Protein AF-A0A367LSU1-F1 (afdb_monomer_lite)

Structure (mmCIF, N/CA/C/O backbone):
data_AF-A0A367LSU1-F1
#
_entry.id   AF-A0A367LSU1-F1
#
loop_
_atom_site.group_PDB
_atom_site.id
_atom_site.type_symbol
_atom_site.label_atom_id
_atom_site.label_alt_id
_atom_site.label_comp_id
_atom_site.label_asym_id
_atom_site.label_entity_id
_atom_site.label_seq_id
_atom_site.pdbx_PDB_ins_code
_atom_site.Cartn_x
_atom_site.Cartn_y
_atom_site.Cartn_z
_atom_site.occupancy
_atom_site.B_iso_or_equiv
_atom_site.auth_seq_id
_atom_site.auth_comp_id
_atom_site.auth_asym_id
_atom_site.auth_atom_id
_atom_site.pdbx_PDB_model_num
ATOM 1 N N . GLU A 1 1 ? 5.835 0.555 11.263 1.00 91.94 1 GLU A N 1
ATOM 2 C CA . GLU A 1 1 ? 4.376 0.782 11.314 1.00 91.94 1 GLU A CA 1
ATOM 3 C C . GLU A 1 1 ? 3.551 -0.504 11.322 1.00 91.94 1 GLU A C 1
ATOM 5 O O . GLU A 1 1 ? 2.770 -0.680 12.247 1.00 91.94 1 GLU A O 1
ATOM 10 N N . ALA A 1 2 ? 3.769 -1.451 10.399 1.00 95.25 2 ALA A N 1
ATOM 11 C CA . ALA A 1 2 ? 3.009 -2.710 10.358 1.00 95.25 2 ALA A CA 1
AT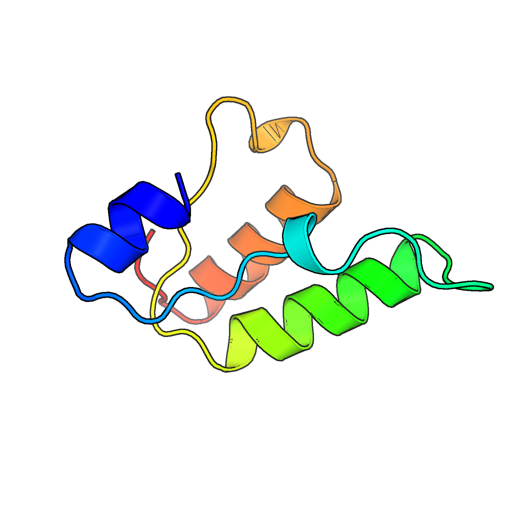OM 12 C C . ALA A 1 2 ? 2.965 -3.474 11.701 1.00 95.25 2 ALA A C 1
ATOM 14 O O . ALA A 1 2 ? 1.890 -3.832 12.171 1.00 95.25 2 ALA A O 1
ATOM 15 N N . ALA A 1 3 ? 4.109 -3.643 12.380 1.00 96.06 3 ALA A N 1
ATOM 16 C CA . ALA A 1 3 ? 4.161 -4.283 13.701 1.00 96.06 3 ALA A CA 1
ATOM 17 C C . ALA A 1 3 ? 3.326 -3.546 14.768 1.00 96.06 3 ALA A C 1
ATOM 19 O O . ALA A 1 3 ? 2.648 -4.180 15.573 1.00 96.06 3 ALA A O 1
ATOM 20 N N . ARG A 1 4 ? 3.328 -2.206 14.741 1.00 97.00 4 ARG A N 1
ATOM 21 C CA . ARG A 1 4 ? 2.542 -1.370 15.658 1.00 97.00 4 ARG A CA 1
ATOM 22 C C . ARG A 1 4 ? 1.045 -1.565 15.413 1.00 97.00 4 ARG A C 1
ATOM 24 O O . ARG A 1 4 ? 0.305 -1.796 16.361 1.00 97.00 4 ARG A O 1
ATOM 31 N N . LEU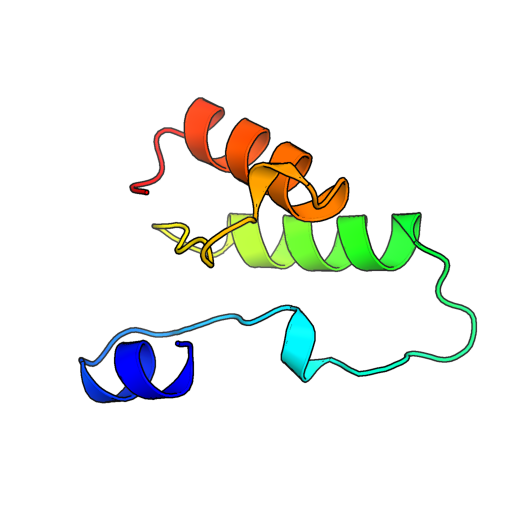 A 1 5 ? 0.604 -1.547 14.155 1.00 97.31 5 LEU A N 1
ATOM 32 C CA . LEU A 1 5 ? -0.798 -1.788 13.793 1.00 97.31 5 LEU A CA 1
ATOM 33 C C . LEU A 1 5 ? -1.249 -3.207 14.169 1.00 97.31 5 LEU A C 1
ATOM 35 O O . LEU A 1 5 ? -2.310 -3.372 14.767 1.00 97.31 5 LEU A O 1
ATOM 39 N N . ARG A 1 6 ? -0.410 -4.222 13.936 1.00 97.94 6 ARG A N 1
ATOM 40 C CA . ARG A 1 6 ? -0.688 -5.593 14.396 1.00 97.94 6 ARG A CA 1
ATOM 41 C C . ARG A 1 6 ? -0.809 -5.674 15.920 1.00 97.94 6 ARG A C 1
ATOM 43 O O . ARG A 1 6 ? -1.731 -6.312 16.414 1.00 97.94 6 ARG A O 1
ATOM 50 N N . SER A 1 7 ? 0.045 -4.973 16.675 1.00 98.00 7 SER A N 1
ATOM 51 C CA . SER A 1 7 ? -0.063 -4.923 18.147 1.00 98.00 7 SER A CA 1
ATOM 52 C C . SER A 1 7 ? -1.338 -4.240 18.659 1.00 98.00 7 SER A C 1
ATOM 54 O O . SER A 1 7 ? -1.742 -4.480 19.791 1.00 98.00 7 SER A O 1
ATOM 56 N N . LEU A 1 8 ? -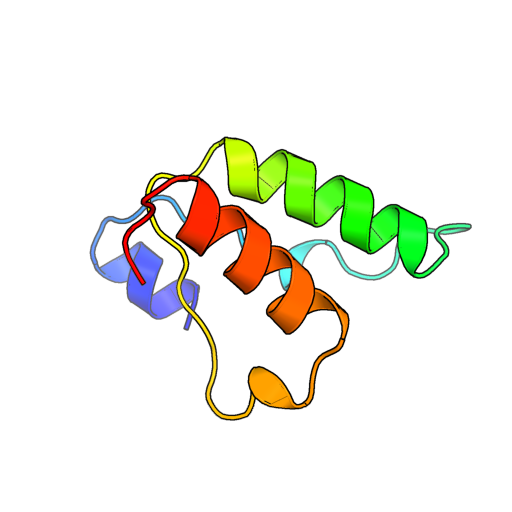1.993 -3.427 17.823 1.00 97.56 8 LEU A N 1
ATOM 57 C CA . LEU A 1 8 ? -3.293 -2.814 18.111 1.00 97.56 8 LEU A CA 1
ATOM 58 C C . LEU A 1 8 ? -4.483 -3.706 17.710 1.00 97.56 8 LEU A C 1
ATOM 60 O O . LEU A 1 8 ? -5.627 -3.292 17.873 1.00 97.56 8 LEU A O 1
ATOM 64 N N . GLY A 1 9 ? -4.232 -4.916 17.198 1.00 97.75 9 GLY A N 1
ATOM 65 C CA . GLY A 1 9 ? -5.264 -5.890 16.831 1.00 97.75 9 GLY A CA 1
ATOM 66 C C . GLY A 1 9 ? -5.739 -5.817 15.377 1.00 97.75 9 GLY A C 1
ATOM 67 O O . GLY A 1 9 ? -6.675 -6.527 15.014 1.00 97.75 9 GLY A O 1
ATOM 68 N N . TYR A 1 10 ? -5.109 -4.997 14.530 1.00 97.56 10 TYR A N 1
ATOM 69 C CA . TYR A 1 10 ? -5.433 -4.959 13.104 1.00 97.56 10 TYR A CA 1
ATOM 70 C C . TYR A 1 10 ? -4.816 -6.146 12.356 1.00 97.56 10 TYR A C 1
ATOM 72 O O . TYR A 1 10 ? -3.666 -6.525 12.596 1.00 97.56 10 TYR A O 1
ATOM 80 N N . GLN A 1 11 ? -5.554 -6.685 11.385 1.00 97.25 11 GLN A N 1
ATOM 81 C CA . GLN A 1 11 ? -4.966 -7.497 10.320 1.00 97.25 11 GLN A CA 1
ATOM 82 C C . GLN A 1 11 ? -4.273 -6.554 9.334 1.00 97.25 11 GLN A C 1
ATOM 84 O O . GLN A 1 11 ? -4.859 -5.556 8.920 1.00 97.25 11 GLN A O 1
ATOM 89 N N . VAL A 1 12 ? -3.006 -6.824 9.016 1.00 96.81 12 VAL A N 1
ATOM 90 C CA . VAL A 1 12 ? -2.161 -5.894 8.254 1.00 96.81 12 VAL A CA 1
ATOM 91 C C . VAL A 1 12 ? -1.493 -6.618 7.097 1.00 96.81 12 VAL A C 1
ATOM 93 O O . VAL A 1 12 ? -0.628 -7.470 7.322 1.00 96.81 12 VAL A O 1
ATOM 96 N N . GLU A 1 13 ? -1.842 -6.190 5.889 1.00 96.69 13 GLU A N 1
ATOM 97 C CA . GLU A 1 13 ? -1.086 -6.426 4.661 1.00 96.69 13 GLU A CA 1
ATOM 98 C C . GLU A 1 13 ? -0.015 -5.335 4.517 1.00 96.69 13 GLU A C 1
ATOM 100 O O . GLU A 1 13 ? -0.318 -4.145 4.611 1.00 96.69 13 GLU A O 1
ATOM 105 N N . ASN A 1 14 ? 1.246 -5.723 4.318 1.00 95.31 14 ASN A N 1
ATOM 106 C CA . ASN A 1 14 ? 2.365 -4.792 4.164 1.00 95.31 14 ASN A CA 1
ATOM 107 C C . ASN A 1 14 ? 3.185 -5.159 2.914 1.00 95.31 14 ASN A C 1
ATOM 109 O O . ASN A 1 14 ? 3.925 -6.143 2.964 1.00 95.31 14 ASN A O 1
ATOM 113 N N . PRO A 1 15 ? 3.106 -4.370 1.823 1.00 90.69 15 PRO A N 1
ATOM 114 C CA . PRO A 1 15 ? 3.863 -4.595 0.588 1.00 90.69 15 PRO A CA 1
ATOM 115 C C . PRO A 1 15 ? 5.360 -4.861 0.784 1.00 90.69 15 PRO A C 1
ATOM 117 O O . PRO A 1 15 ? 5.943 -5.688 0.085 1.00 90.69 15 PRO A O 1
ATOM 120 N N . ALA A 1 16 ? 5.981 -4.221 1.781 1.00 89.25 16 ALA A N 1
ATOM 121 C CA . ALA A 1 16 ? 7.413 -4.351 2.051 1.00 89.25 16 ALA A CA 1
ATOM 122 C C . ALA A 1 16 ? 7.836 -5.743 2.564 1.00 89.25 16 ALA A C 1
ATOM 124 O O . ALA A 1 16 ? 9.028 -6.033 2.617 1.00 89.25 16 ALA A O 1
ATOM 125 N N . GLU A 1 17 ? 6.892 -6.603 2.956 1.00 91.12 17 GLU A N 1
ATOM 126 C CA . GLU A 1 17 ? 7.184 -7.950 3.468 1.00 91.12 17 GLU A CA 1
ATOM 127 C C . GLU A 1 17 ? 7.349 -9.002 2.363 1.00 91.12 17 GLU A C 1
ATOM 129 O O . GLU A 1 17 ? 7.853 -10.087 2.644 1.00 91.12 17 GLU A O 1
ATOM 134 N N . HIS A 1 18 ? 6.980 -8.702 1.112 1.00 84.00 18 HIS A N 1
ATOM 135 C CA . HIS A 1 18 ? 7.116 -9.653 -0.002 1.00 84.00 18 HIS A CA 1
ATOM 136 C C . HIS A 1 18 ? 8.561 -9.861 -0.459 1.00 84.00 18 HIS A C 1
ATOM 138 O O . HIS A 1 18 ? 8.865 -10.893 -1.054 1.00 84.00 18 HIS A O 1
ATOM 144 N N . GLY A 1 19 ? 9.445 -8.901 -0.169 1.00 88.56 19 GLY A N 1
ATOM 145 C CA . GLY A 1 19 ? 10.812 -8.904 -0.676 1.00 88.56 19 GLY A CA 1
ATOM 146 C C . GLY A 1 19 ? 10.874 -8.827 -2.203 1.00 88.56 19 GLY A C 1
ATOM 147 O O . GLY A 1 19 ? 9.915 -8.431 -2.866 1.00 88.56 19 GLY A O 1
ATOM 148 N N . GLU A 1 20 ? 12.027 -9.196 -2.754 1.00 92.75 20 GLU A N 1
ATOM 149 C CA . GLU A 1 20 ? 12.228 -9.252 -4.199 1.00 92.75 20 GLU A CA 1
ATOM 150 C C . GLU A 1 20 ? 11.814 -10.620 -4.755 1.00 92.75 20 GLU A C 1
ATOM 152 O O . GLU A 1 20 ? 12.309 -11.667 -4.333 1.00 92.75 20 GLU A O 1
ATOM 157 N N . ILE A 1 21 ? 10.913 -10.602 -5.734 1.00 94.00 21 ILE A N 1
ATOM 158 C CA . ILE A 1 21 ? 10.428 -11.768 -6.465 1.00 94.00 21 ILE A CA 1
ATOM 159 C C . ILE A 1 21 ? 11.160 -11.837 -7.817 1.00 94.00 21 ILE A C 1
ATOM 161 O O . ILE A 1 21 ? 11.103 -10.876 -8.591 1.00 94.00 21 ILE A O 1
ATOM 165 N N . PRO A 1 22 ? 11.843 -12.954 -8.143 1.00 96.50 22 PRO A N 1
ATOM 166 C CA . PRO A 1 22 ? 12.554 -13.097 -9.410 1.00 96.50 22 PRO A CA 1
ATOM 167 C C . PRO A 1 22 ? 11.653 -12.870 -10.628 1.00 96.50 22 PRO A C 1
ATOM 169 O O . PRO A 1 22 ? 10.615 -13.514 -10.776 1.00 96.50 22 PRO A O 1
ATOM 172 N N . GLY A 1 23 ? 12.081 -11.971 -11.517 1.00 96.75 23 GLY A N 1
ATOM 173 C CA . GLY A 1 23 ? 11.376 -11.652 -12.760 1.00 96.75 23 GLY A CA 1
ATOM 174 C C . GLY A 1 23 ? 10.188 -10.699 -12.611 1.00 96.75 23 GLY A C 1
ATOM 175 O O . GLY A 1 23 ? 9.531 -10.433 -13.613 1.00 96.75 23 GLY A O 1
ATOM 176 N N . PHE A 1 24 ? 9.904 -10.185 -11.409 1.00 97.31 24 PHE A N 1
ATOM 177 C CA . PHE A 1 24 ? 8.903 -9.132 -11.244 1.00 97.31 24 PHE A CA 1
ATOM 178 C C . PHE A 1 24 ? 9.451 -7.780 -11.685 1.00 97.31 24 PHE A C 1
ATOM 180 O O . PHE A 1 24 ? 10.490 -7.324 -11.204 1.00 97.31 24 PHE A O 1
ATOM 187 N N . GLU A 1 25 ? 8.677 -7.098 -12.520 1.00 97.06 25 GLU A N 1
ATOM 188 C CA . GLU A 1 25 ? 8.868 -5.687 -12.819 1.00 97.06 25 GLU A CA 1
ATOM 189 C C . GLU A 1 25 ? 8.026 -4.823 -11.870 1.00 97.06 25 GLU A C 1
ATOM 191 O O . GLU A 1 25 ? 7.112 -5.292 -11.188 1.00 97.06 25 GLU A O 1
ATOM 196 N N . TRP A 1 26 ? 8.273 -3.510 -11.854 1.00 95.38 26 TRP A N 1
ATOM 197 C CA . TRP A 1 26 ? 7.528 -2.568 -11.000 1.00 95.38 26 TRP A CA 1
ATOM 198 C C . TRP A 1 26 ? 5.998 -2.695 -11.134 1.00 95.38 26 TRP A C 1
ATOM 200 O O . TRP A 1 26 ? 5.265 -2.579 -10.152 1.00 95.38 26 TRP A O 1
ATOM 210 N N . ALA A 1 27 ? 5.506 -2.942 -12.352 1.00 97.00 27 ALA A N 1
ATOM 211 C CA . ALA A 1 27 ? 4.078 -3.107 -12.605 1.00 97.00 27 ALA A CA 1
ATOM 212 C C . ALA A 1 27 ? 3.505 -4.388 -11.975 1.00 97.00 27 ALA A C 1
ATOM 214 O O . ALA A 1 27 ? 2.319 -4.417 -11.651 1.00 97.00 27 ALA A O 1
ATOM 215 N N . ASP A 1 28 ? 4.318 -5.427 -11.796 1.00 97.38 28 ASP A N 1
ATOM 216 C CA . ASP A 1 28 ? 3.889 -6.687 -11.188 1.00 97.38 28 ASP A CA 1
ATOM 217 C C . ASP A 1 28 ? 3.749 -6.542 -9.675 1.00 97.38 28 ASP A C 1
ATOM 219 O O . ASP A 1 28 ? 2.736 -6.972 -9.121 1.00 97.38 28 ASP A O 1
ATOM 223 N N . TYR A 1 29 ? 4.669 -5.812 -9.034 1.00 96.56 29 TYR A N 1
ATOM 224 C CA . TYR A 1 29 ? 4.503 -5.398 -7.637 1.00 96.56 29 TYR A CA 1
ATOM 225 C C . TYR A 1 29 ? 3.248 -4.550 -7.450 1.00 96.56 29 TYR A C 1
ATOM 227 O O . TYR A 1 29 ? 2.409 -4.889 -6.624 1.00 96.56 29 TYR A O 1
ATOM 235 N N . LEU A 1 30 ? 3.036 -3.528 -8.290 1.00 96.69 30 LEU A N 1
ATOM 236 C CA . LEU A 1 30 ? 1.829 -2.703 -8.191 1.00 96.69 30 LEU A CA 1
ATOM 237 C C . LEU A 1 30 ? 0.543 -3.535 -8.336 1.00 96.69 30 LEU A C 1
ATOM 239 O O . LEU A 1 30 ? -0.434 -3.284 -7.634 1.00 96.69 30 LEU A O 1
ATOM 243 N N . ARG A 1 31 ? 0.509 -4.521 -9.243 1.00 97.12 31 ARG A N 1
ATOM 244 C CA . ARG A 1 31 ? -0.652 -5.417 -9.377 1.00 97.12 31 ARG A CA 1
ATOM 245 C C . ARG A 1 31 ? -0.883 -6.232 -8.109 1.00 97.12 31 ARG A C 1
ATOM 247 O O . ARG A 1 31 ? -2.030 -6.334 -7.679 1.00 97.12 31 ARG A O 1
ATOM 254 N N . LEU A 1 32 ? 0.177 -6.795 -7.532 1.00 96.38 32 LEU A N 1
ATOM 255 C CA . LEU A 1 32 ? 0.101 -7.563 -6.290 1.00 96.38 32 LEU A CA 1
ATOM 256 C C . LEU A 1 32 ? -0.392 -6.691 -5.127 1.00 96.38 32 LEU A C 1
ATOM 258 O O . LEU A 1 32 ? -1.288 -7.096 -4.384 1.00 96.38 32 LEU A O 1
ATOM 262 N N . ASP A 1 33 ? 0.145 -5.480 -5.008 1.00 96.12 33 ASP A N 1
ATOM 263 C CA . ASP A 1 33 ? -0.200 -4.554 -3.935 1.00 96.12 33 ASP A CA 1
ATOM 264 C C . ASP A 1 33 ? -1.644 -4.060 -4.062 1.00 96.12 33 ASP A C 1
ATOM 266 O O . ASP A 1 33 ? -2.379 -4.043 -3.075 1.00 96.12 33 ASP A O 1
ATOM 270 N N . LEU A 1 34 ? -2.112 -3.770 -5.282 1.00 97.31 34 LEU A N 1
ATOM 271 C CA . LEU A 1 34 ? -3.518 -3.446 -5.525 1.00 97.31 34 LEU A CA 1
ATOM 272 C C . LEU A 1 34 ? -4.441 -4.625 -5.201 1.00 97.31 34 LEU A C 1
ATOM 274 O O . LEU A 1 34 ? -5.476 -4.420 -4.574 1.00 97.31 34 LEU A O 1
ATOM 278 N N . GLN A 1 35 ? -4.083 -5.859 -5.571 1.00 96.94 35 GLN A N 1
ATOM 279 C CA . GLN A 1 35 ? -4.881 -7.037 -5.206 1.00 96.94 35 GLN A CA 1
ATOM 280 C C . GLN A 1 35 ? -5.025 -7.175 -3.688 1.00 96.94 35 GLN A C 1
ATOM 282 O O . GLN A 1 35 ? -6.123 -7.440 -3.203 1.00 96.94 35 GLN A O 1
ATOM 287 N N . LYS A 1 36 ? -3.946 -6.938 -2.936 1.00 96.19 36 LYS A N 1
ATOM 288 C CA . LYS A 1 36 ? -3.973 -6.942 -1.467 1.00 96.19 36 LYS A CA 1
ATOM 289 C C . LYS A 1 36 ? -4.784 -5.787 -0.905 1.00 96.19 36 LYS A C 1
ATOM 291 O O . LYS A 1 36 ? -5.637 -6.015 -0.052 1.00 96.19 36 LYS A O 1
ATOM 296 N N . LEU A 1 37 ? -4.587 -4.575 -1.421 1.00 97.44 37 LEU A N 1
ATOM 297 C CA . LEU A 1 37 ? -5.335 -3.387 -1.015 1.00 97.44 37 LEU A CA 1
ATOM 298 C C . LEU A 1 37 ? -6.850 -3.606 -1.116 1.00 97.44 37 LEU A C 1
ATOM 300 O O . LEU A 1 37 ? -7.580 -3.214 -0.210 1.00 97.44 37 LEU A O 1
ATOM 304 N N . LEU A 1 38 ? -7.316 -4.284 -2.169 1.00 96.94 38 LEU A N 1
ATOM 305 C CA . LEU A 1 38 ? -8.737 -4.590 -2.372 1.00 96.94 38 LEU A CA 1
ATOM 306 C C . LEU A 1 38 ? -9.327 -5.554 -1.326 1.00 96.94 38 LEU A C 1
ATOM 308 O O . LEU A 1 38 ? -10.547 -5.664 -1.227 1.00 96.94 38 LEU A O 1
ATOM 312 N N . THR A 1 39 ? -8.495 -6.233 -0.534 1.00 96.56 39 THR A N 1
ATOM 313 C CA . THR A 1 39 ? -8.944 -7.056 0.603 1.00 96.56 39 THR A CA 1
ATOM 314 C C . THR A 1 39 ? -9.034 -6.271 1.917 1.00 96.56 39 THR A C 1
ATOM 316 O O . THR A 1 39 ? -9.609 -6.757 2.894 1.00 96.56 39 THR A O 1
ATOM 319 N N . CYS A 1 40 ? -8.506 -5.044 1.952 1.00 97.56 40 CYS A N 1
ATOM 320 C CA . CYS A 1 40 ? -8.426 -4.207 3.144 1.00 97.56 40 CYS A CA 1
ATOM 321 C C . CYS A 1 40 ? -9.642 -3.277 3.287 1.00 97.56 40 CYS A C 1
ATOM 323 O O . CYS A 1 40 ? -10.339 -2.957 2.328 1.00 97.56 40 CYS A O 1
ATOM 325 N N . GLN A 1 41 ? -9.879 -2.789 4.509 1.00 97.06 41 GLN A N 1
ATOM 326 C CA . GLN A 1 41 ? -10.921 -1.786 4.800 1.00 97.06 41 GLN A CA 1
ATOM 327 C C . GLN A 1 41 ? -10.349 -0.369 4.973 1.00 97.06 41 GLN A C 1
ATOM 329 O O . GLN A 1 41 ? -11.081 0.622 4.919 1.00 97.06 41 GLN A O 1
ATOM 334 N N . ALA A 1 42 ? -9.044 -0.272 5.215 1.00 97.19 42 ALA A N 1
ATOM 335 C CA . ALA A 1 42 ? -8.323 0.968 5.440 1.00 97.19 42 ALA A CA 1
ATOM 336 C C . ALA A 1 42 ? -6.919 0.875 4.835 1.00 97.19 42 ALA A C 1
ATOM 338 O O . ALA A 1 42 ? -6.388 -0.225 4.662 1.00 97.19 42 ALA A O 1
ATOM 339 N N . ILE A 1 43 ? -6.327 2.026 4.538 1.00 97.44 43 ILE A N 1
ATOM 340 C CA . ILE A 1 43 ? -4.939 2.166 4.105 1.00 97.44 43 ILE A CA 1
ATOM 341 C C . ILE A 1 43 ? -4.178 2.969 5.162 1.00 97.44 43 ILE A C 1
ATOM 343 O O . ILE A 1 43 ? -4.681 3.965 5.662 1.00 97.44 43 ILE A O 1
ATOM 347 N N . ALA A 1 44 ? -2.970 2.539 5.516 1.00 97.25 44 ALA A N 1
ATOM 348 C CA . ALA A 1 44 ? -2.084 3.290 6.401 1.00 97.25 44 ALA A CA 1
ATOM 349 C C . ALA A 1 44 ? -0.825 3.676 5.624 1.00 97.25 44 ALA A C 1
ATOM 351 O O . ALA A 1 44 ? -0.137 2.812 5.082 1.00 97.25 44 ALA A O 1
ATOM 352 N N . LEU A 1 45 ? -0.525 4.972 5.567 1.00 96.56 45 LEU A N 1
ATOM 353 C CA . LEU A 1 45 ? 0.557 5.516 4.749 1.00 96.56 45 LEU A CA 1
ATOM 354 C C . LEU A 1 45 ? 1.719 5.996 5.621 1.00 96.56 45 LEU A C 1
ATOM 356 O O . LEU A 1 45 ? 1.522 6.631 6.657 1.00 96.56 45 LEU A O 1
ATOM 360 N N . LEU A 1 46 ? 2.948 5.704 5.195 1.00 96.12 46 LEU A N 1
ATOM 361 C CA . LEU A 1 46 ? 4.154 6.165 5.884 1.00 96.12 46 LEU A CA 1
ATOM 362 C C . LEU A 1 46 ? 4.436 7.649 5.585 1.00 96.12 46 LEU A C 1
ATOM 364 O O . LEU A 1 46 ? 4.061 8.145 4.518 1.00 96.12 46 LEU A O 1
ATOM 368 N N . PRO A 1 47 ? 5.136 8.375 6.478 1.00 96.75 47 PRO A N 1
ATOM 369 C CA . PRO A 1 47 ? 5.622 9.719 6.172 1.00 96.75 47 PRO A CA 1
ATOM 370 C C . PRO A 1 47 ? 6.401 9.744 4.847 1.00 96.75 47 PRO A C 1
ATOM 372 O O . PRO A 1 47 ? 7.242 8.882 4.609 1.00 96.75 47 PRO A O 1
ATOM 375 N N . GLY A 1 48 ? 6.103 10.717 3.980 1.00 96.81 48 GLY A N 1
ATOM 376 C CA . GLY A 1 48 ? 6.730 10.828 2.655 1.00 96.81 48 GLY A CA 1
ATOM 377 C C . GLY A 1 48 ? 6.133 9.925 1.565 1.00 96.81 48 GLY A C 1
ATOM 378 O O . GLY A 1 48 ? 6.657 9.894 0.456 1.00 96.81 48 GLY A O 1
ATOM 379 N N . TRP A 1 49 ? 5.018 9.221 1.815 1.00 96.94 49 TRP A N 1
ATOM 380 C CA . TRP A 1 49 ? 4.378 8.348 0.811 1.00 96.94 49 TRP A CA 1
ATOM 381 C C . TRP A 1 49 ? 4.080 9.045 -0.526 1.00 96.94 49 TRP A C 1
ATOM 383 O O . TRP A 1 49 ? 4.071 8.396 -1.569 1.00 96.94 49 TRP A O 1
ATOM 393 N N . MET A 1 50 ? 3.869 10.364 -0.508 1.00 97.12 50 MET A N 1
ATOM 394 C CA . MET A 1 50 ? 3.604 11.173 -1.697 1.00 97.12 50 MET A CA 1
ATOM 395 C C . MET A 1 50 ? 4.745 11.118 -2.717 1.00 97.12 50 MET A C 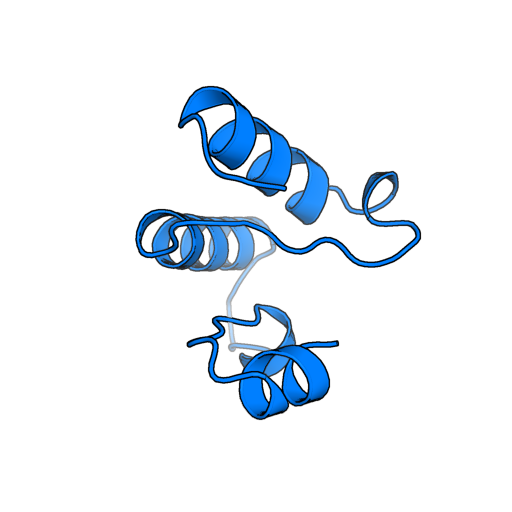1
ATOM 397 O O . MET A 1 50 ? 4.483 11.303 -3.902 1.00 97.12 50 MET A O 1
ATOM 401 N N . ASP A 1 51 ? 5.972 10.792 -2.311 1.00 97.44 51 ASP A N 1
ATOM 402 C CA . ASP A 1 51 ? 7.107 10.647 -3.228 1.00 97.44 51 ASP A CA 1
ATOM 403 C C . ASP A 1 51 ? 7.112 9.275 -3.930 1.00 97.44 51 ASP A C 1
ATOM 405 O O . ASP A 1 51 ? 7.612 9.136 -5.051 1.00 97.44 51 ASP A O 1
ATOM 409 N N . SER A 1 52 ? 6.448 8.268 -3.353 1.00 96.25 52 SER A N 1
ATOM 410 C CA . SER A 1 52 ? 6.338 6.927 -3.933 1.00 96.25 52 SER A CA 1
ATOM 411 C C . SER A 1 52 ? 5.274 6.859 -5.029 1.00 96.25 52 SER A C 1
ATOM 413 O O . SER A 1 52 ? 4.082 7.074 -4.806 1.00 96.25 52 SER A O 1
ATOM 415 N N . LYS A 1 53 ? 5.697 6.479 -6.241 1.00 96.25 53 LYS A N 1
ATOM 416 C CA . LYS A 1 53 ? 4.787 6.259 -7.376 1.00 96.25 53 LYS A CA 1
ATOM 417 C C . LYS A 1 53 ? 3.723 5.195 -7.076 1.00 96.25 53 LYS A C 1
ATOM 419 O O . LYS A 1 53 ? 2.581 5.380 -7.484 1.00 96.25 53 LYS A O 1
ATOM 424 N N . GLY A 1 54 ? 4.091 4.112 -6.388 1.00 96.31 54 GLY A N 1
ATOM 425 C CA . GLY A 1 54 ? 3.166 3.033 -6.017 1.00 96.31 54 GLY A CA 1
ATOM 426 C C . GLY A 1 54 ? 2.142 3.497 -4.984 1.00 96.31 54 GLY A C 1
ATOM 427 O O . GLY A 1 54 ? 0.943 3.450 -5.250 1.00 96.31 54 GLY A O 1
ATOM 428 N N . ALA A 1 55 ? 2.614 4.089 -3.881 1.00 96.88 55 ALA A N 1
ATOM 429 C CA . ALA A 1 55 ? 1.744 4.532 -2.790 1.00 96.88 55 ALA A CA 1
ATOM 430 C C . ALA A 1 55 ? 0.718 5.586 -3.239 1.00 96.88 55 ALA A C 1
ATOM 432 O O . ALA A 1 55 ? -0.420 5.586 -2.776 1.00 96.88 55 ALA A O 1
ATOM 433 N N . ARG A 1 56 ? 1.075 6.464 -4.192 1.00 97.94 56 ARG A N 1
ATOM 434 C CA . ARG A 1 56 ? 0.110 7.406 -4.789 1.00 97.94 56 ARG A CA 1
ATOM 435 C C . ARG A 1 56 ? -1.025 6.722 -5.545 1.00 97.94 56 ARG A C 1
ATOM 43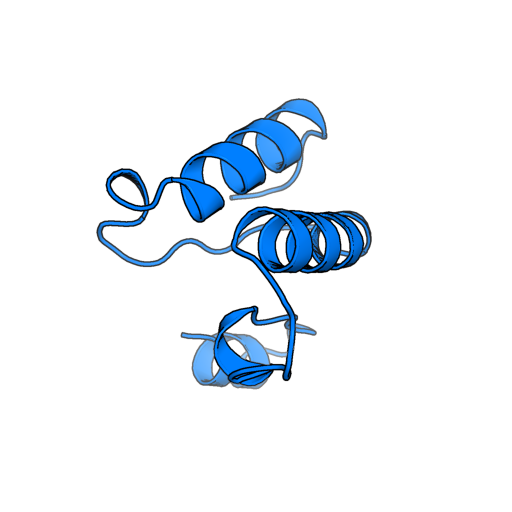7 O O . ARG A 1 56 ? -2.164 7.189 -5.482 1.00 97.94 56 ARG A O 1
ATOM 444 N N . LEU A 1 57 ? -0.731 5.644 -6.266 1.00 98.19 57 LEU A N 1
ATOM 445 C CA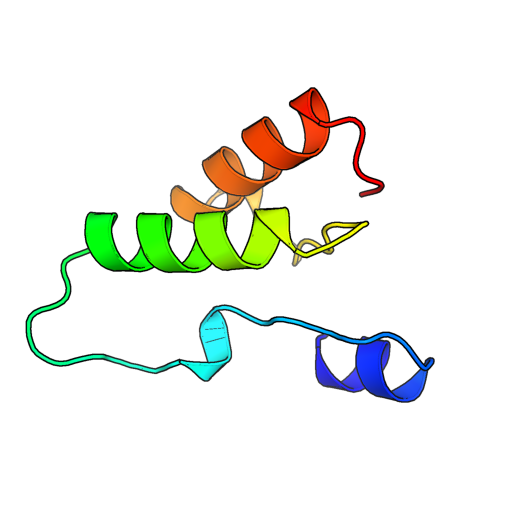 . LEU A 1 57 ? -1.739 4.893 -7.014 1.00 98.19 57 LEU A CA 1
ATOM 446 C C . LEU A 1 57 ? -2.644 4.106 -6.065 1.00 98.19 57 LEU A C 1
ATOM 448 O O . LEU A 1 57 ? -3.863 4.171 -6.202 1.00 98.19 57 LEU A O 1
ATOM 452 N N . GLU A 1 58 ? -2.062 3.457 -5.059 1.00 98.00 58 GLU A N 1
ATOM 453 C CA . GLU A 1 58 ? -2.802 2.771 -3.996 1.00 98.00 58 GLU A CA 1
ATOM 454 C C . GLU A 1 58 ? -3.730 3.728 -3.246 1.00 98.00 58 GLU A C 1
ATOM 456 O O . GLU A 1 58 ? -4.922 3.459 -3.127 1.00 98.00 58 GLU A O 1
ATOM 461 N N . PHE A 1 59 ? -3.227 4.890 -2.815 1.00 98.12 59 PHE A N 1
ATOM 462 C CA . PHE A 1 59 ? -4.041 5.907 -2.150 1.00 98.12 59 PHE A CA 1
ATOM 463 C C . PHE A 1 59 ? -5.186 6.409 -3.035 1.00 98.12 59 PHE A C 1
ATOM 465 O O . PHE A 1 59 ? -6.307 6.590 -2.556 1.00 98.12 59 PHE A O 1
ATOM 472 N N . THR A 1 60 ? -4.928 6.606 -4.332 1.00 98.19 60 THR A N 1
ATOM 473 C CA . THR A 1 60 ? -5.967 7.011 -5.288 1.00 98.19 60 THR A CA 1
ATOM 474 C C . THR A 1 60 ? -7.072 5.960 -5.356 1.00 98.19 60 THR A C 1
ATOM 476 O O . THR A 1 60 ? -8.249 6.306 -5.249 1.00 98.19 60 THR A O 1
ATOM 479 N N . VAL A 1 61 ? -6.719 4.678 -5.487 1.00 98.25 61 VAL A N 1
ATOM 480 C CA . VAL A 1 61 ? -7.693 3.577 -5.500 1.00 98.25 61 VAL A CA 1
ATOM 481 C C . VAL A 1 61 ? -8.452 3.512 -4.175 1.00 98.25 61 VAL A C 1
ATOM 483 O O . VAL A 1 61 ? -9.681 3.542 -4.185 1.00 98.25 61 VAL A O 1
ATOM 486 N N . ALA A 1 62 ? -7.746 3.519 -3.042 1.00 98.12 62 ALA A N 1
ATOM 487 C CA . ALA A 1 62 ? -8.343 3.458 -1.710 1.00 98.12 62 ALA A CA 1
ATOM 488 C C . ALA A 1 62 ? -9.350 4.595 -1.467 1.00 98.12 62 ALA A C 1
ATOM 490 O O . ALA A 1 62 ? -10.461 4.358 -0.991 1.00 98.12 62 ALA A O 1
ATOM 491 N N . THR A 1 63 ? -8.997 5.818 -1.867 1.00 98.00 63 THR A N 1
ATOM 492 C CA . THR A 1 63 ? -9.865 6.998 -1.745 1.00 98.00 63 THR A CA 1
ATOM 493 C C . THR A 1 63 ? -11.135 6.850 -2.581 1.00 98.00 63 THR A C 1
ATOM 495 O O . THR A 1 63 ? -12.231 7.103 -2.085 1.00 98.00 63 THR A O 1
ATOM 498 N N . ASN A 1 64 ? -11.016 6.396 -3.833 1.00 98.06 64 ASN A N 1
ATOM 499 C CA . ASN A 1 64 ? -12.176 6.192 -4.710 1.00 98.06 64 ASN A CA 1
ATOM 500 C C . ASN A 1 64 ? -13.095 5.058 -4.228 1.00 98.06 64 ASN A C 1
ATOM 502 O O . ASN A 1 64 ? -14.289 5.079 -4.512 1.00 98.06 64 ASN A O 1
ATOM 506 N N . LEU A 1 65 ? -12.558 4.094 -3.476 1.00 97.69 65 LEU A N 1
ATOM 507 C CA . LEU A 1 65 ? -13.330 3.028 -2.833 1.00 97.69 65 LEU A CA 1
ATOM 508 C C . LEU A 1 65 ? -13.934 3.441 -1.479 1.00 97.69 65 LEU A C 1
ATOM 510 O O . LEU A 1 65 ? -14.633 2.643 -0.859 1.00 97.69 65 LEU A O 1
ATOM 514 N N . GLY A 1 66 ? -13.679 4.665 -1.004 1.00 97.38 66 GLY A N 1
ATOM 515 C CA . GLY A 1 66 ? -14.169 5.141 0.293 1.00 97.38 66 GLY A CA 1
ATOM 516 C C . GLY A 1 66 ? -13.498 4.462 1.492 1.00 97.38 66 GLY A C 1
ATOM 517 O O . GLY A 1 66 ? -14.094 4.385 2.569 1.00 97.38 66 GLY A O 1
ATOM 518 N N . MET A 1 67 ? -12.276 3.949 1.318 1.00 97.31 67 MET A N 1
ATOM 519 C CA . MET A 1 67 ? -11.498 3.360 2.408 1.00 97.31 67 MET A CA 1
ATOM 520 C C . MET A 1 67 ? -11.052 4.437 3.401 1.00 97.31 67 MET A C 1
ATOM 522 O O . MET A 1 67 ? -10.833 5.594 3.041 1.00 97.31 67 MET A O 1
ATOM 526 N N . ARG A 1 68 ? -10.885 4.045 4.667 1.00 90.38 68 ARG A N 1
ATOM 527 C CA . ARG A 1 68 ? -10.335 4.941 5.698 1.00 90.38 68 ARG A CA 1
ATOM 528 C C . ARG A 1 68 ? -8.826 5.086 5.490 1.00 90.38 68 ARG A C 1
ATOM 530 O O . ARG A 1 68 ? -8.164 4.082 5.239 1.00 90.38 68 ARG A O 1
ATOM 537 N N . ALA A 1 69 ? -8.311 6.306 5.606 1.00 81.44 69 ALA A N 1
ATOM 538 C CA . ALA A 1 69 ? -6.885 6.626 5.564 1.00 81.44 69 ALA A CA 1
ATOM 539 C C . ALA A 1 69 ? -6.437 7.248 6.891 1.00 81.44 69 ALA A C 1
ATOM 541 O O . ALA A 1 69 ? -7.297 7.887 7.543 1.00 81.44 69 ALA A O 1
#

Foldseek 3Di:
DQVVCVVVVDDDDDLVVVPDDPPDDPVNSLVVVLVVLVVDQADDADPPLVVDPSSVVSVVVCVVVVGHD

pLDDT: mean 95.96, std 3.12, range [81.44, 98.25]

Organism: Pseudomonas aeruginosa (NCBI:txid287)

Sequence (69 aa):
EAARLRSLGYQVENPAEHGEIPGFEWADYLRLDLQKLLTCQAIALLPGWMDSKGARLEFTVATNLGMRA

Radius of gyration: 12.15 Å; chains: 1; bounding box: 27×24×31 Å

Secondary structure (DSSP, 8-state):
-HHHHHHTT-----GGGS-PPTT--HHHHHHHHHHHHTT-SB----TTGGG-HHHHHHHHHHHHTT-B-

InterPro domains:
  IPR025518 Protein of unknown function DUF4406 [PF14359] (2-67)